Protein AF-A0A349DYR6-F1 (afdb_monomer)

Nearest PDB structures (foldseek):
  5yp4-assembly1_B  TM=4.468E-01  e=3.529E+00  Pseudoxanthomonas mexicana
  5yp1-assembly2_D  TM=4.364E-01  e=4.272E+00  Pseudoxanthomonas mexicana
  5yp4-assembly2_C  TM=4.435E-01  e=6.259E+00  Pseudoxanthomonas mexicana
  6h16-assembly1_A  TM=3.294E-01  e=2.916E+00  Homo sapiens
  7e5t-assembly5_E  TM=3.477E-01  e=5.511E+00  Fusarium sp. FN080326

Solvent-accessible surface area (backbone atoms only — not comparable to full-atom values): 7305 Å² total; per-residue (Å²): 99,60,67,49,53,54,40,46,40,49,49,71,71,52,51,90,84,41,92,57,38,67,62,46,47,52,55,36,49,55,43,48,51,57,45,42,76,72,41,32,73,64,46,45,58,52,46,47,59,47,25,68,73,49,18,66,88,37,84,84,69,63,70,73,61,23,44,46,65,51,71,36,80,76,47,68,48,96,88,69,50,63,26,49,42,71,68,52,58,84,39,36,37,78,36,52,20,84,90,56,46,54,25,18,40,29,49,36,63,26,78,38,29,35,34,41,19,28,75,82,56,81,46,74,45,78,79,42,73,63,131

Structure (mmCIF, N/CA/C/O backbone):
data_AF-A0A349DYR6-F1
#
_entry.id   AF-A0A349DYR6-F1
#
loop_
_atom_site.group_PDB
_atom_site.id
_atom_site.type_symbol
_atom_site.label_atom_id
_atom_site.label_alt_id
_atom_site.label_comp_id
_atom_site.label_asym_id
_atom_site.label_entity_id
_atom_site.label_seq_id
_atom_site.pdbx_PDB_ins_code
_atom_site.Cartn_x
_atom_site.Cartn_y
_atom_site.Cartn_z
_atom_site.occupancy
_atom_site.B_iso_or_equiv
_atom_site.auth_seq_id
_atom_site.auth_comp_id
_atom_site.auth_asym_id
_atom_site.auth_atom_id
_atom_site.pdbx_PDB_model_num
ATOM 1 N N . MET A 1 1 ? -10.280 -3.370 -1.324 1.00 89.38 1 MET A N 1
ATOM 2 C CA . MET A 1 1 ? -9.054 -2.561 -1.161 1.00 89.38 1 MET A CA 1
ATOM 3 C C . MET A 1 1 ? -9.333 -1.152 -0.630 1.00 89.38 1 MET A C 1
ATOM 5 O O . MET A 1 1 ? -8.679 -0.794 0.333 1.00 89.38 1 MET A O 1
ATOM 9 N N . ILE A 1 2 ? -10.290 -0.365 -1.160 1.00 95.38 2 ILE A N 1
ATOM 10 C CA . ILE A 1 2 ? -10.627 0.959 -0.570 1.00 95.38 2 ILE A CA 1
ATOM 11 C C . ILE A 1 2 ? -10.985 0.842 0.922 1.00 95.38 2 ILE A C 1
ATOM 13 O O . ILE A 1 2 ? -10.348 1.486 1.743 1.00 95.38 2 ILE A O 1
ATOM 17 N N . THR A 1 3 ? -11.920 -0.042 1.284 1.00 96.31 3 THR A N 1
ATOM 18 C CA . THR A 1 3 ? -12.301 -0.281 2.691 1.00 96.31 3 THR A CA 1
ATOM 19 C C . THR A 1 3 ? -11.104 -0.652 3.568 1.00 96.31 3 THR A C 1
ATOM 21 O O . THR A 1 3 ? -10.949 -0.099 4.649 1.00 96.31 3 THR A O 1
ATOM 24 N N . LEU A 1 4 ? -10.215 -1.517 3.065 1.00 96.94 4 LEU A N 1
ATOM 25 C CA . LEU A 1 4 ? -8.986 -1.919 3.752 1.00 96.94 4 LEU A CA 1
ATOM 26 C C . LEU A 1 4 ? -8.083 -0.712 4.059 1.00 96.94 4 LEU A C 1
ATOM 28 O O . LEU A 1 4 ? -7.680 -0.522 5.202 1.00 96.94 4 LEU A O 1
ATOM 32 N N . VAL A 1 5 ? -7.809 0.154 3.075 1.00 96.62 5 VAL A N 1
ATOM 33 C CA . VAL A 1 5 ? -6.968 1.336 3.339 1.00 96.62 5 VAL A CA 1
ATOM 34 C C . VAL A 1 5 ? -7.654 2.353 4.249 1.00 96.62 5 VAL A C 1
ATOM 36 O O . VAL A 1 5 ? -6.981 3.045 5.008 1.00 96.62 5 VAL A O 1
ATOM 39 N N . GLU A 1 6 ? -8.983 2.468 4.191 1.00 96.88 6 GLU A N 1
ATOM 40 C CA . GLU A 1 6 ? -9.728 3.374 5.064 1.00 96.88 6 GLU A CA 1
ATOM 41 C C . GLU A 1 6 ? -9.687 2.897 6.514 1.00 96.88 6 GLU A C 1
ATOM 43 O O . GLU A 1 6 ? -9.456 3.725 7.397 1.00 96.88 6 GLU A O 1
ATOM 48 N N . LYS A 1 7 ? -9.798 1.581 6.736 1.00 97.56 7 LYS A N 1
ATOM 49 C CA . LYS A 1 7 ? -9.636 0.950 8.048 1.00 97.56 7 LYS A CA 1
ATOM 50 C C . LYS A 1 7 ? -8.207 1.094 8.579 1.00 97.56 7 LYS A C 1
ATOM 52 O O . LYS A 1 7 ? -8.020 1.532 9.709 1.00 97.56 7 LYS A O 1
ATOM 57 N N . LYS A 1 8 ? -7.187 0.878 7.740 1.00 97.19 8 LYS A N 1
ATOM 58 C CA . LYS A 1 8 ? -5.777 1.105 8.112 1.00 97.19 8 LYS A CA 1
ATOM 59 C C . LYS A 1 8 ? -5.518 2.552 8.546 1.00 97.19 8 LYS A C 1
ATOM 61 O O . LYS A 1 8 ? -4.866 2.808 9.556 1.00 97.19 8 LYS A O 1
ATOM 66 N N . MET A 1 9 ? -6.074 3.519 7.811 1.00 96.44 9 MET A N 1
ATOM 67 C CA . MET A 1 9 ? -5.989 4.935 8.183 1.00 96.44 9 MET A CA 1
ATOM 68 C C . MET A 1 9 ? -6.796 5.274 9.442 1.00 96.44 9 MET A C 1
ATOM 70 O O . MET A 1 9 ? -6.461 6.244 10.119 1.00 96.44 9 MET A O 1
ATOM 74 N N . GLU A 1 10 ? -7.887 4.560 9.719 1.00 97.00 10 GLU A N 1
ATOM 75 C CA . GLU A 1 10 ? -8.660 4.690 10.956 1.00 97.00 10 GLU A CA 1
ATOM 76 C C . GLU A 1 10 ? -7.844 4.245 12.161 1.00 97.00 10 GLU A C 1
ATOM 78 O O . GLU A 1 10 ? -7.627 5.070 13.048 1.00 97.00 10 GLU A O 1
ATOM 83 N N . LEU A 1 11 ? -7.291 3.029 12.126 1.00 96.56 11 LEU A N 1
ATOM 84 C CA . LEU A 1 11 ? -6.415 2.516 13.179 1.00 96.56 11 LEU A CA 1
ATOM 85 C C . LEU A 1 11 ? -5.243 3.470 13.447 1.00 96.56 11 LEU A C 1
ATOM 87 O O . LEU A 1 11 ? -4.970 3.826 14.589 1.00 96.56 11 LEU A O 1
ATOM 91 N N . GLY A 1 12 ? -4.606 3.985 12.388 1.00 94.69 12 GLY A N 1
ATOM 92 C CA . GLY A 1 12 ? -3.485 4.925 12.498 1.00 94.69 12 GLY A CA 1
ATOM 93 C C . GLY A 1 12 ? -3.818 6.294 13.115 1.00 94.69 12 GLY A C 1
ATOM 94 O O . GLY A 1 12 ? -2.901 7.077 13.374 1.00 94.69 12 GLY A O 1
ATOM 95 N N . ARG A 1 13 ? -5.102 6.621 13.333 1.00 95.31 13 ARG A N 1
ATOM 96 C CA . ARG A 1 13 ? -5.541 7.827 14.063 1.00 95.31 13 ARG A CA 1
ATOM 97 C C . ARG A 1 13 ? -5.820 7.564 15.541 1.00 95.31 13 ARG A C 1
ATOM 99 O O . ARG A 1 13 ? -5.914 8.531 16.297 1.00 95.31 13 ARG A O 1
ATOM 106 N N . LEU A 1 14 ? -5.970 6.306 15.939 1.00 96.12 14 LEU A N 1
ATOM 107 C CA . LEU A 1 14 ? -6.253 5.922 17.314 1.00 96.12 14 LEU A CA 1
ATOM 108 C C . LEU A 1 14 ? -4.953 5.819 18.114 1.00 96.12 14 LEU A C 1
ATOM 110 O O . LEU A 1 14 ? -3.898 5.438 17.607 1.00 96.12 14 LEU A O 1
ATOM 114 N N . SER A 1 15 ? -5.025 6.165 19.396 1.00 95.69 15 SER A N 1
ATOM 115 C CA . SER A 1 15 ? -3.986 5.781 20.352 1.00 95.69 15 SER A CA 1
ATOM 116 C C . SER A 1 15 ? -4.226 4.352 20.824 1.00 95.69 15 SER A C 1
ATOM 118 O O . SER A 1 15 ? -5.380 3.965 20.960 1.00 95.69 15 SER A O 1
ATOM 120 N N . TYR A 1 16 ? -3.176 3.635 21.223 1.00 91.88 16 TYR A N 1
ATOM 121 C CA . TYR A 1 16 ? -3.296 2.305 21.842 1.00 91.88 16 TYR A CA 1
ATOM 122 C C . TYR A 1 16 ? -4.226 2.242 23.066 1.00 91.88 16 TYR A C 1
ATOM 124 O O . TYR A 1 16 ? -4.707 1.176 23.417 1.00 91.88 16 TYR A O 1
ATOM 132 N N . SER A 1 17 ? -4.460 3.361 23.758 1.00 95.38 17 SER A N 1
ATOM 133 C CA . SER A 1 17 ? -5.383 3.424 24.898 1.00 95.38 17 SER A CA 1
ATOM 134 C C . SER A 1 17 ? -6.828 3.750 24.510 1.00 95.38 17 SER A C 1
ATOM 136 O O . SER A 1 17 ? -7.654 3.951 25.399 1.00 95.38 17 SER A O 1
ATOM 138 N N . ASP A 1 18 ? -7.121 3.924 23.219 1.00 97.25 18 ASP A N 1
ATOM 139 C CA . ASP A 1 18 ? -8.483 4.171 22.756 1.00 97.25 18 ASP A CA 1
ATOM 140 C C . ASP A 1 18 ? -9.323 2.906 22.956 1.00 97.25 18 ASP A C 1
ATOM 142 O O . ASP A 1 18 ? -8.870 1.803 22.665 1.00 97.25 18 ASP A O 1
ATOM 146 N N . ALA A 1 19 ? -10.551 3.059 23.451 1.00 96.56 19 ALA A N 1
ATOM 147 C CA . ALA A 1 19 ? -11.420 1.925 23.754 1.00 96.56 19 ALA A CA 1
ATOM 148 C C . ALA A 1 19 ? -11.808 1.106 22.510 1.00 96.56 19 ALA A C 1
ATOM 150 O O . ALA A 1 19 ? -12.215 -0.041 22.656 1.00 96.56 19 ALA A O 1
ATOM 151 N N . SER A 1 20 ? -11.702 1.699 21.317 1.00 96.62 20 SER A N 1
ATOM 152 C CA . SER A 1 20 ? -11.995 1.052 20.035 1.00 96.62 20 SER A CA 1
ATOM 153 C C . SER A 1 20 ? -10.763 0.473 19.329 1.00 96.62 20 SER A C 1
ATOM 155 O O . SER A 1 20 ? -10.919 -0.125 18.270 1.00 96.62 20 SER A O 1
ATOM 157 N N . TYR A 1 21 ? -9.550 0.639 19.882 1.00 97.19 21 TYR A N 1
ATOM 158 C CA . TYR A 1 21 ? -8.307 0.237 19.210 1.00 97.19 21 TYR A CA 1
ATOM 159 C C . TYR A 1 21 ? -8.311 -1.249 18.828 1.00 97.19 21 TYR A C 1
ATOM 161 O O . TYR A 1 21 ? -8.136 -1.567 17.655 1.00 97.19 21 TYR A O 1
ATOM 169 N N . ASP A 1 22 ? -8.589 -2.125 19.798 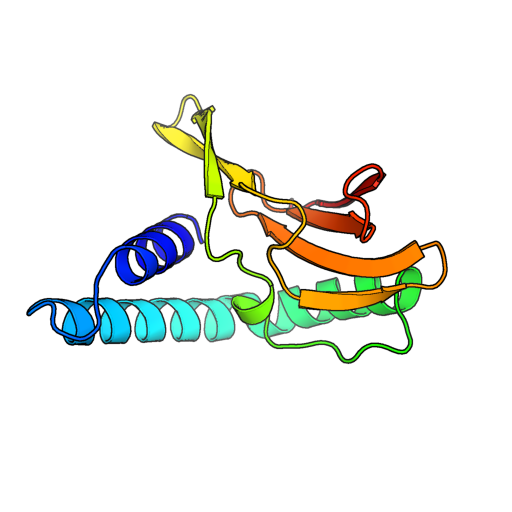1.00 97.44 22 ASP A N 1
ATOM 170 C CA . ASP A 1 22 ? -8.569 -3.580 19.607 1.00 97.44 22 ASP A CA 1
ATOM 171 C C . ASP A 1 22 ? -9.599 -4.036 18.555 1.00 97.44 22 ASP A C 1
ATOM 173 O O . ASP A 1 22 ? -9.291 -4.860 17.700 1.00 97.44 22 ASP A O 1
ATOM 177 N N . GLU A 1 23 ? -10.809 -3.460 18.567 1.00 98.06 23 GLU A N 1
ATOM 178 C CA . GLU A 1 23 ? -11.875 -3.781 17.600 1.00 98.06 23 GLU A CA 1
ATOM 179 C C . GLU A 1 23 ? -11.486 -3.364 16.174 1.00 98.06 23 GLU A C 1
ATOM 181 O O . GLU A 1 23 ? -11.673 -4.113 15.216 1.00 98.06 23 GLU A O 1
ATOM 186 N N . VAL A 1 24 ? -10.915 -2.166 16.026 1.00 98.12 24 VAL A N 1
ATOM 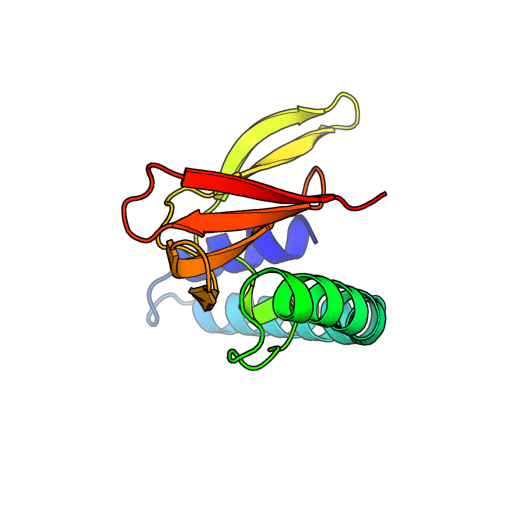187 C CA . VAL A 1 24 ? -10.482 -1.640 14.726 1.00 98.12 24 VAL A CA 1
ATOM 188 C C . VAL A 1 24 ? -9.264 -2.406 14.194 1.00 98.12 24 VAL A C 1
ATOM 190 O O . VAL A 1 24 ? -9.149 -2.579 12.979 1.00 98.12 24 VAL A O 1
ATOM 193 N N . GLU A 1 25 ? -8.364 -2.862 15.069 1.00 97.81 25 GLU A N 1
ATOM 194 C CA . GLU A 1 25 ? -7.215 -3.704 14.712 1.00 97.81 25 GLU A CA 1
ATOM 195 C C . GLU A 1 25 ? -7.658 -5.100 14.253 1.00 97.81 25 GLU A C 1
ATOM 197 O O . GLU A 1 25 ? -7.195 -5.572 13.216 1.00 97.81 25 GLU A O 1
ATOM 202 N N . GLU A 1 26 ? -8.596 -5.734 14.961 1.00 98.19 26 GLU A N 1
ATOM 203 C CA . GLU A 1 26 ? -9.160 -7.031 14.568 1.00 98.19 26 GLU A CA 1
ATOM 204 C C . GLU A 1 26 ? -9.862 -6.946 13.203 1.00 98.19 26 GLU A C 1
ATOM 206 O O . GLU A 1 26 ? -9.568 -7.735 12.304 1.00 98.19 26 GLU A O 1
ATOM 211 N N . GLU A 1 27 ? -10.703 -5.925 12.987 1.00 98.25 27 GLU A N 1
ATOM 212 C CA . GLU A 1 27 ? -11.358 -5.707 11.690 1.00 98.25 27 GLU A CA 1
ATOM 213 C C . GLU A 1 27 ? -10.337 -5.437 10.570 1.00 98.25 27 GLU A C 1
ATOM 215 O O . GLU A 1 27 ? -10.535 -5.846 9.422 1.00 98.25 27 GLU A O 1
ATOM 220 N N . LEU A 1 28 ? -9.232 -4.746 10.878 1.00 98.25 28 LEU A N 1
ATOM 221 C CA . LEU A 1 28 ? -8.155 -4.537 9.916 1.00 98.25 28 LEU A CA 1
ATOM 222 C C . LEU A 1 28 ? -7.502 -5.865 9.521 1.00 98.25 28 LEU A C 1
ATOM 224 O O . LEU A 1 28 ? -7.347 -6.105 8.324 1.00 98.25 28 LEU A O 1
ATOM 228 N N . HIS A 1 29 ? -7.158 -6.716 10.488 1.00 98.06 29 HIS A N 1
ATOM 229 C CA . HIS A 1 29 ? -6.559 -8.023 10.217 1.00 98.06 29 HIS A CA 1
ATOM 230 C C . HIS A 1 29 ? -7.489 -8.914 9.385 1.00 98.06 29 HIS A C 1
ATOM 232 O O . HIS A 1 29 ? -7.048 -9.469 8.381 1.00 98.06 29 HIS A O 1
ATOM 238 N N . ASP A 1 30 ? -8.789 -8.952 9.692 1.00 98.50 30 ASP A N 1
ATOM 239 C CA . ASP A 1 30 ? -9.777 -9.688 8.890 1.00 98.50 30 ASP A CA 1
ATOM 240 C C . ASP A 1 30 ? -9.816 -9.204 7.427 1.00 98.50 30 ASP A C 1
ATOM 242 O O . ASP A 1 30 ? -9.911 -9.993 6.479 1.00 98.50 30 ASP A O 1
ATOM 246 N N . LEU A 1 31 ? -9.739 -7.884 7.213 1.00 98.50 31 LEU A N 1
ATOM 247 C CA . LEU A 1 31 ? -9.700 -7.293 5.874 1.00 98.50 31 LEU A CA 1
ATOM 248 C C . LEU A 1 31 ? -8.377 -7.570 5.147 1.00 98.50 31 LEU A C 1
ATOM 250 O O . LEU A 1 31 ? -8.383 -7.700 3.918 1.00 98.50 31 LEU A O 1
ATOM 254 N N . GLU A 1 32 ? -7.259 -7.612 5.872 1.00 98.44 32 GLU A N 1
ATOM 255 C CA . GLU A 1 32 ? -5.935 -7.946 5.344 1.00 98.44 32 GLU A CA 1
ATOM 256 C C . GLU A 1 32 ? -5.866 -9.414 4.919 1.00 98.44 32 GLU A C 1
ATOM 258 O O . GLU A 1 32 ? -5.503 -9.683 3.771 1.00 98.44 32 GLU A O 1
ATOM 263 N N . ASP A 1 33 ? -6.316 -10.336 5.767 1.00 98.38 33 ASP A N 1
ATOM 264 C CA . ASP A 1 33 ? -6.374 -11.769 5.472 1.00 98.38 33 ASP A CA 1
ATOM 265 C C . ASP A 1 33 ? -7.276 -12.040 4.265 1.00 98.38 33 ASP A C 1
ATOM 267 O O . ASP A 1 33 ? -6.847 -12.645 3.282 1.00 98.38 33 ASP A O 1
ATOM 271 N N . ALA A 1 34 ? -8.489 -11.475 4.242 1.00 98.44 34 ALA A N 1
ATOM 272 C CA . ALA A 1 34 ? -9.390 -11.611 3.097 1.00 98.44 34 ALA A CA 1
ATOM 273 C C . ALA A 1 34 ? -8.806 -11.020 1.797 1.00 98.44 34 ALA A C 1
ATOM 275 O O . ALA A 1 34 ? -9.128 -11.472 0.690 1.00 98.44 34 ALA A O 1
ATOM 276 N N . PHE A 1 35 ? -7.969 -9.982 1.897 1.00 98.12 35 PHE A N 1
ATOM 277 C CA . PHE A 1 35 ? -7.282 -9.399 0.748 1.00 98.12 35 PHE A CA 1
ATOM 278 C C . PHE A 1 35 ? -6.154 -10.301 0.242 1.00 98.12 35 PHE A C 1
ATOM 280 O O . PHE A 1 35 ? -6.067 -10.517 -0.971 1.00 98.12 35 PHE A O 1
ATOM 287 N N . VAL A 1 36 ? -5.332 -10.845 1.140 1.00 97.94 36 VAL A N 1
ATOM 288 C CA . VAL A 1 36 ? -4.249 -11.779 0.804 1.00 97.94 36 VAL A CA 1
ATOM 289 C C . VAL A 1 36 ? -4.814 -13.088 0.255 1.00 97.94 36 VAL A C 1
ATOM 291 O O . VAL A 1 36 ? -4.378 -13.529 -0.803 1.00 97.94 36 VAL A O 1
ATOM 294 N N . ASP A 1 37 ? -5.854 -13.654 0.858 1.00 98.31 37 ASP A N 1
ATOM 295 C CA . ASP A 1 37 ? -6.494 -14.879 0.365 1.00 98.31 37 ASP A CA 1
ATOM 296 C C . ASP A 1 37 ? -7.030 -14.718 -1.061 1.00 98.31 37 ASP A C 1
ATOM 298 O O . ASP A 1 37 ? -6.924 -15.613 -1.904 1.00 98.31 37 ASP A O 1
ATOM 302 N N . LYS A 1 38 ? -7.614 -13.553 -1.358 1.00 97.94 38 LYS A N 1
ATOM 303 C CA . LYS A 1 38 ? -8.256 -13.300 -2.650 1.00 97.94 38 LYS A CA 1
ATOM 304 C C . LYS A 1 38 ? -7.285 -12.856 -3.741 1.00 97.94 38 LYS A C 1
ATOM 306 O O . LYS A 1 38 ? -7.496 -13.187 -4.908 1.00 97.94 38 LYS A O 1
ATOM 311 N N . TYR A 1 39 ? -6.286 -12.048 -3.394 1.00 97.06 39 TYR A N 1
ATOM 312 C CA . TYR A 1 39 ? -5.426 -11.363 -4.363 1.00 97.06 39 TYR A CA 1
ATOM 313 C C . TYR A 1 39 ? -3.934 -11.639 -4.174 1.00 97.06 39 TYR A C 1
ATOM 315 O O . TYR A 1 39 ? -3.158 -11.247 -5.041 1.00 97.06 39 TYR A O 1
ATOM 323 N N . GLY A 1 40 ? -3.542 -12.321 -3.097 1.00 97.19 40 GLY A N 1
ATOM 324 C CA . GLY A 1 40 ? -2.160 -12.574 -2.689 1.00 97.19 40 GLY A CA 1
ATOM 325 C C . GLY A 1 40 ? -1.305 -13.117 -3.819 1.00 97.19 40 GLY A C 1
ATOM 326 O O . GLY A 1 40 ? -0.415 -12.415 -4.276 1.00 97.19 40 GLY A O 1
ATOM 327 N N . GLY A 1 41 ? -1.649 -14.292 -4.353 1.00 97.69 41 GLY A N 1
ATOM 328 C CA . GLY A 1 41 ? -0.858 -14.912 -5.424 1.00 97.69 41 GLY A CA 1
ATOM 329 C C . GLY A 1 41 ? -0.800 -14.093 -6.720 1.00 97.69 41 GLY A C 1
ATOM 330 O O . GLY A 1 41 ? 0.217 -14.091 -7.402 1.00 97.69 41 GLY A O 1
ATOM 331 N N . TYR A 1 42 ? -1.858 -13.347 -7.065 1.00 97.56 42 TYR A N 1
ATOM 332 C CA . TYR A 1 42 ? -1.811 -12.450 -8.228 1.00 97.56 42 TYR A CA 1
ATOM 333 C C . TYR A 1 42 ? -0.860 -11.274 -7.993 1.00 97.56 42 TYR A C 1
ATOM 335 O O . TYR A 1 42 ? -0.069 -10.930 -8.869 1.00 97.56 42 TYR A O 1
ATOM 343 N N . LEU A 1 43 ? -0.963 -10.638 -6.825 1.00 97.81 43 LEU A N 1
ATOM 344 C CA . LEU A 1 43 ? -0.142 -9.484 -6.484 1.00 97.81 43 LEU A CA 1
ATOM 345 C C . LEU A 1 43 ? 1.308 -9.874 -6.222 1.00 97.81 43 LEU A C 1
ATOM 347 O O . LEU A 1 43 ? 2.178 -9.087 -6.557 1.00 97.81 43 LEU A O 1
ATOM 351 N N . GLU A 1 44 ? 1.570 -11.070 -5.704 1.00 97.62 44 GLU A N 1
ATOM 352 C CA . GLU A 1 44 ? 2.913 -11.636 -5.583 1.00 97.62 44 GLU A CA 1
ATOM 353 C C . GLU A 1 44 ? 3.599 -11.670 -6.950 1.00 97.62 44 GLU A C 1
ATOM 355 O O . GLU A 1 44 ? 4.610 -11.002 -7.121 1.00 97.62 44 GLU A O 1
ATOM 360 N N . THR A 1 45 ? 2.978 -12.270 -7.974 1.00 98.06 45 THR A N 1
ATOM 361 C CA . THR A 1 45 ? 3.525 -12.256 -9.346 1.00 98.06 45 THR A CA 1
ATOM 362 C C . THR A 1 45 ? 3.705 -10.841 -9.909 1.00 98.06 45 THR A C 1
ATOM 364 O O . THR A 1 45 ? 4.634 -10.573 -10.672 1.00 98.06 45 THR A O 1
ATOM 367 N N . VAL A 1 46 ? 2.812 -9.907 -9.564 1.00 98.44 46 VAL A N 1
ATOM 368 C CA . VAL A 1 46 ? 2.962 -8.500 -9.965 1.00 98.44 46 VAL A CA 1
ATOM 369 C C . VAL A 1 46 ? 4.172 -7.860 -9.279 1.00 98.44 46 VAL A C 1
ATOM 371 O O . VAL A 1 46 ? 4.946 -7.178 -9.950 1.00 98.44 46 VAL A O 1
ATOM 374 N N . PHE A 1 47 ? 4.341 -8.060 -7.971 1.00 98.44 47 PHE A N 1
ATOM 375 C CA . PHE A 1 47 ? 5.457 -7.508 -7.211 1.00 98.44 47 PHE A CA 1
ATOM 376 C C . PHE A 1 47 ? 6.784 -8.156 -7.589 1.00 98.44 47 PHE A C 1
ATOM 378 O O . PHE A 1 47 ? 7.750 -7.419 -7.720 1.00 98.44 47 PHE A O 1
ATOM 385 N N . GLU A 1 48 ? 6.828 -9.460 -7.867 1.00 98.25 48 GLU A N 1
ATOM 386 C CA . GLU A 1 48 ? 7.995 -10.136 -8.451 1.00 98.25 48 GLU A CA 1
ATOM 387 C C . GLU A 1 48 ? 8.439 -9.428 -9.736 1.00 98.25 48 GLU A C 1
ATOM 389 O O . GLU A 1 48 ? 9.577 -8.985 -9.836 1.00 98.25 48 GLU A O 1
ATOM 394 N N . GLY A 1 49 ? 7.519 -9.192 -10.680 1.00 98.12 49 GLY A N 1
ATOM 395 C CA . GLY A 1 49 ? 7.853 -8.494 -11.926 1.00 98.12 49 GLY A CA 1
ATOM 396 C C . GLY A 1 49 ? 8.286 -7.033 -11.738 1.00 98.12 49 GLY A C 1
ATOM 397 O O . GLY A 1 49 ? 9.085 -6.519 -12.523 1.00 98.12 49 GLY A O 1
ATOM 398 N N . VAL A 1 50 ? 7.768 -6.345 -10.714 1.00 98.00 50 VAL A N 1
ATOM 399 C CA . VAL A 1 50 ? 8.227 -4.995 -10.346 1.00 98.00 50 VAL A CA 1
ATOM 400 C C . VAL A 1 50 ? 9.621 -5.051 -9.716 1.00 98.00 50 VAL A C 1
ATOM 402 O O . VAL A 1 50 ? 10.474 -4.247 -10.089 1.00 98.00 50 VAL A O 1
ATOM 405 N N . HIS A 1 51 ? 9.863 -5.994 -8.804 1.00 98.19 51 HIS A N 1
ATOM 406 C CA . HIS A 1 51 ? 11.139 -6.171 -8.117 1.00 98.19 51 HIS A CA 1
ATOM 407 C C . HIS A 1 51 ? 12.244 -6.564 -9.096 1.00 98.19 51 HIS A C 1
ATOM 409 O O . HIS A 1 51 ? 13.239 -5.851 -9.171 1.00 98.19 51 HIS A O 1
ATOM 415 N N . ASP A 1 52 ? 12.027 -7.577 -9.937 1.00 97.50 52 ASP A N 1
ATOM 416 C CA . ASP A 1 52 ? 12.975 -8.020 -10.969 1.00 97.50 52 ASP A CA 1
ATOM 417 C C . ASP A 1 52 ? 13.470 -6.873 -11.861 1.00 97.50 52 ASP A C 1
ATOM 419 O O . ASP A 1 52 ? 14.598 -6.889 -12.352 1.00 97.50 52 ASP A O 1
ATOM 423 N N . LYS A 1 53 ? 12.607 -5.881 -12.107 1.00 97.00 53 LYS A N 1
ATOM 424 C CA . LYS A 1 53 ? 12.908 -4.748 -12.982 1.00 97.00 53 LYS A CA 1
ATOM 425 C C . LYS A 1 53 ? 13.563 -3.570 -12.259 1.00 97.00 53 LYS A C 1
ATOM 427 O O . LYS A 1 53 ? 14.353 -2.871 -12.885 1.00 97.00 53 LYS A O 1
ATOM 432 N N . HIS A 1 54 ? 13.167 -3.283 -11.020 1.00 96.00 54 HIS A N 1
ATOM 433 C CA . HIS A 1 54 ? 13.488 -2.010 -10.361 1.00 96.00 54 HIS A CA 1
ATOM 434 C C . HIS A 1 54 ? 14.331 -2.147 -9.088 1.00 96.00 54 HIS A C 1
ATOM 436 O O . HIS A 1 54 ? 14.946 -1.159 -8.676 1.00 96.00 54 HIS A O 1
ATOM 442 N N . CYS A 1 55 ? 14.316 -3.317 -8.447 1.00 96.25 55 CYS A N 1
ATOM 443 C CA . CYS A 1 55 ? 14.984 -3.603 -7.177 1.00 96.25 55 CYS A CA 1
ATOM 444 C C . CYS A 1 55 ? 15.175 -5.126 -6.968 1.00 96.25 55 CYS A C 1
ATOM 446 O O . CYS A 1 55 ? 14.602 -5.688 -6.027 1.00 96.25 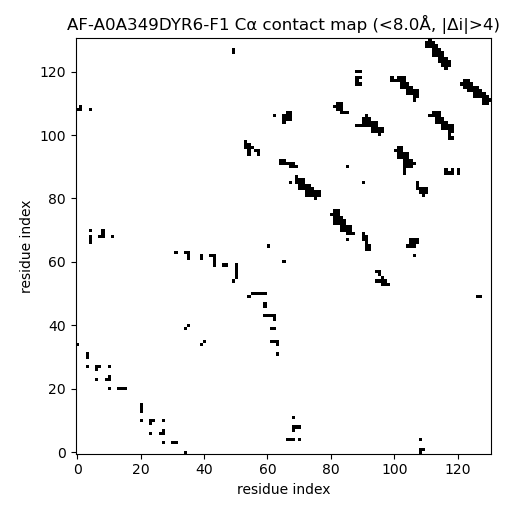55 CYS A O 1
ATOM 448 N N . PRO A 1 56 ? 15.937 -5.815 -7.842 1.00 96.19 56 PRO A N 1
ATOM 449 C CA . PRO A 1 56 ? 16.023 -7.281 -7.866 1.00 96.19 56 PRO A CA 1
ATOM 450 C C . PRO A 1 56 ? 16.682 -7.884 -6.617 1.00 96.19 56 PRO A C 1
ATOM 452 O O . PRO A 1 56 ? 16.448 -9.047 -6.299 1.00 96.19 56 PRO A O 1
ATOM 455 N N . ASP A 1 57 ? 17.475 -7.095 -5.890 1.00 94.50 57 ASP A N 1
ATOM 456 C CA . ASP A 1 57 ? 18.132 -7.518 -4.649 1.00 94.50 57 ASP A CA 1
ATOM 457 C C . ASP A 1 57 ? 17.220 -7.399 -3.408 1.00 94.50 57 ASP A C 1
ATOM 459 O O . ASP A 1 57 ? 17.602 -7.813 -2.313 1.00 94.50 57 ASP A O 1
ATOM 463 N N . SER A 1 58 ? 16.017 -6.823 -3.550 1.00 96.69 58 SER A N 1
ATOM 464 C CA . SER A 1 58 ? 15.056 -6.659 -2.451 1.00 96.69 58 SER A CA 1
ATOM 465 C C . SER A 1 58 ? 14.023 -7.784 -2.422 1.00 96.69 58 SER A C 1
ATOM 467 O O . SER A 1 58 ? 13.373 -8.058 -3.430 1.00 96.69 58 SER A O 1
ATOM 469 N N . ASP A 1 59 ? 13.790 -8.363 -1.243 1.00 97.12 59 ASP A N 1
ATOM 470 C CA . ASP A 1 59 ? 12.772 -9.400 -1.047 1.00 97.12 59 ASP A CA 1
ATOM 471 C C . ASP A 1 59 ? 11.355 -8.886 -1.357 1.00 97.12 59 ASP A C 1
ATOM 473 O O . ASP A 1 59 ? 10.965 -7.783 -0.957 1.00 97.12 59 ASP A O 1
ATOM 477 N N . VAL A 1 60 ? 10.555 -9.720 -2.027 1.00 98.06 60 VAL A N 1
ATOM 478 C CA . VAL A 1 60 ? 9.119 -9.480 -2.218 1.00 98.06 60 VAL A CA 1
ATOM 479 C C . VAL A 1 60 ? 8.381 -9.806 -0.918 1.00 98.06 60 VAL A C 1
ATOM 481 O O . VAL A 1 60 ? 8.524 -10.895 -0.362 1.00 98.06 60 VAL A O 1
ATOM 484 N N . LEU A 1 61 ? 7.584 -8.858 -0.420 1.00 98.12 61 LEU A N 1
ATOM 485 C CA . LEU A 1 61 ? 6.793 -9.016 0.805 1.00 98.12 61 LEU A CA 1
ATOM 486 C C . LEU A 1 61 ? 5.323 -9.336 0.500 1.00 98.12 61 LEU A C 1
ATOM 488 O O . LEU A 1 61 ? 4.871 -9.305 -0.644 1.00 98.12 61 LEU A O 1
ATOM 492 N N . LEU A 1 62 ? 4.537 -9.582 1.552 1.00 97.25 62 LEU A N 1
ATOM 493 C CA . LEU A 1 62 ? 3.086 -9.695 1.415 1.00 97.25 62 LEU A CA 1
ATOM 494 C C . LEU A 1 62 ? 2.484 -8.396 0.847 1.00 97.25 62 LEU A C 1
ATOM 496 O O . LEU A 1 62 ? 2.893 -7.304 1.253 1.00 97.25 62 LEU A O 1
ATOM 500 N N . PRO A 1 63 ? 1.451 -8.472 -0.014 1.00 96.81 63 PRO A N 1
ATOM 501 C CA . PRO A 1 63 ? 0.861 -7.287 -0.640 1.00 96.81 63 PRO A CA 1
ATOM 502 C C . PRO A 1 63 ? 0.375 -6.204 0.336 1.00 96.81 63 PRO A C 1
ATOM 504 O O . PRO A 1 63 ? 0.401 -5.018 0.005 1.00 96.81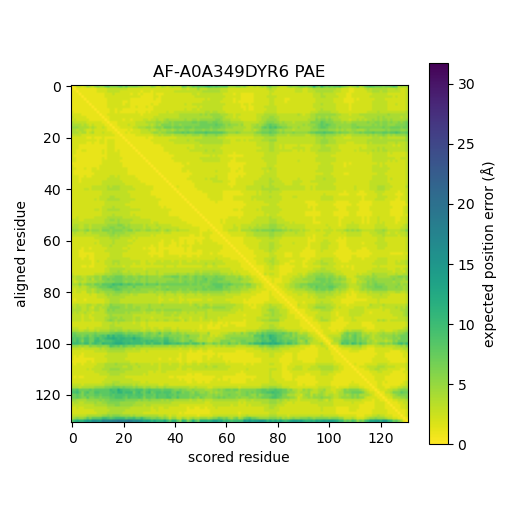 63 PRO A O 1
ATOM 507 N N . TH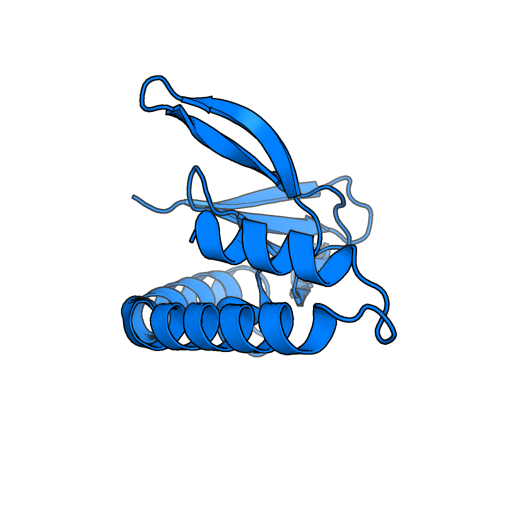R A 1 64 ? -0.049 -6.585 1.544 1.00 97.62 64 THR A N 1
ATOM 508 C CA . THR A 1 64 ? -0.494 -5.657 2.599 1.00 97.62 64 THR A CA 1
ATOM 509 C C . THR A 1 64 ? 0.643 -4.791 3.149 1.00 97.62 64 THR A C 1
ATOM 511 O O . THR A 1 64 ? 0.401 -3.645 3.540 1.00 97.62 64 THR A O 1
ATOM 514 N N . ALA A 1 65 ? 1.895 -5.264 3.086 1.00 97.94 65 ALA A N 1
ATOM 515 C CA . ALA A 1 65 ? 3.077 -4.503 3.495 1.00 97.94 65 ALA A CA 1
ATOM 516 C C . ALA A 1 65 ? 3.297 -3.252 2.627 1.00 97.94 65 ALA A C 1
ATOM 518 O O . ALA A 1 65 ? 3.779 -2.230 3.113 1.00 97.94 65 ALA A O 1
ATOM 519 N N . TYR A 1 66 ? 2.885 -3.300 1.356 1.00 97.94 66 TYR A N 1
ATOM 520 C CA . TYR A 1 66 ? 3.002 -2.183 0.417 1.00 97.94 66 TYR A CA 1
ATOM 521 C C . TYR A 1 66 ? 1.884 -1.141 0.570 1.00 97.94 66 TYR A C 1
ATOM 523 O O . TYR A 1 66 ? 1.918 -0.111 -0.105 1.00 97.94 66 TYR A O 1
ATOM 531 N N . LEU A 1 67 ? 0.892 -1.357 1.442 1.00 97.50 67 LEU A N 1
ATOM 532 C CA . 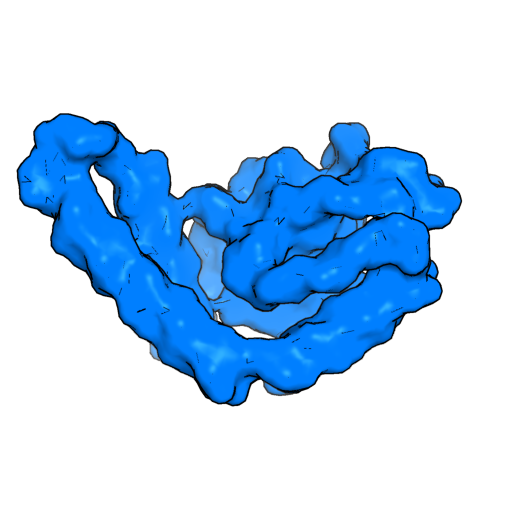LEU A 1 67 ? -0.131 -0.350 1.732 1.00 97.50 67 LEU A CA 1
ATOM 533 C C . LEU A 1 67 ? 0.446 0.763 2.616 1.00 97.50 67 LEU A C 1
ATOM 535 O O . LEU A 1 67 ? 0.991 0.493 3.688 1.00 97.50 67 LEU A O 1
ATOM 539 N N . ALA A 1 68 ? 0.257 2.020 2.219 1.00 97.00 68 ALA A N 1
ATOM 540 C CA . ALA A 1 68 ? 0.633 3.176 3.026 1.00 97.00 68 ALA A CA 1
ATOM 541 C C . ALA A 1 68 ? -0.182 3.253 4.324 1.00 97.00 68 ALA A C 1
ATOM 543 O O . ALA A 1 68 ? -1.327 2.803 4.398 1.00 97.00 68 ALA A O 1
ATOM 544 N N . ASN A 1 69 ? 0.383 3.906 5.336 1.00 94.44 69 ASN A N 1
ATOM 545 C CA . ASN A 1 69 ? -0.344 4.253 6.555 1.00 94.44 69 ASN A CA 1
ATOM 546 C C . ASN A 1 69 ? -1.227 5.490 6.349 1.00 94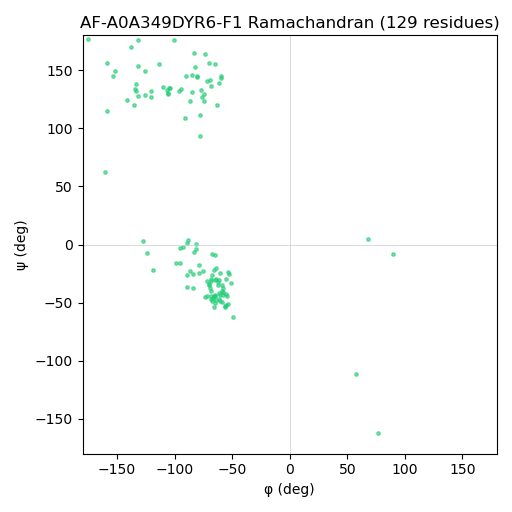.44 69 ASN A C 1
ATOM 548 O O . ASN A 1 69 ? -2.211 5.684 7.062 1.00 94.44 69 ASN A O 1
ATOM 552 N N . LYS A 1 70 ? -0.872 6.348 5.382 1.00 95.69 70 LYS A N 1
ATOM 553 C CA . LYS A 1 70 ? -1.573 7.605 5.099 1.00 95.69 70 LYS A CA 1
ATOM 554 C C . LYS A 1 70 ? -1.791 7.808 3.605 1.00 95.69 70 LYS A C 1
ATOM 556 O O . LYS A 1 70 ? -0.843 7.972 2.835 1.00 95.69 70 LYS A O 1
ATOM 561 N N . TYR A 1 71 ? -3.061 7.909 3.228 1.00 97.25 71 TYR A N 1
ATOM 562 C CA . TYR A 1 71 ? -3.487 8.302 1.890 1.00 97.25 71 TYR A CA 1
ATOM 563 C C . TYR A 1 71 ? -4.209 9.652 1.907 1.00 97.25 71 TYR A C 1
ATOM 565 O O . TYR A 1 71 ? -4.803 10.063 2.905 1.00 97.25 71 TYR A O 1
ATOM 573 N N . LEU A 1 72 ? -4.187 10.328 0.763 1.00 96.38 72 LEU A N 1
ATOM 574 C CA . LEU A 1 72 ? -4.958 11.526 0.461 1.00 96.38 72 LEU A CA 1
ATOM 575 C C . LEU A 1 72 ? -6.119 11.153 -0.453 1.00 96.38 72 LEU A C 1
ATOM 577 O O . LEU A 1 72 ? -5.918 10.463 -1.450 1.00 96.38 72 LEU A O 1
ATOM 581 N N . LYS A 1 73 ? -7.316 11.659 -0.150 1.00 96.38 73 LYS A N 1
ATOM 582 C CA . LYS A 1 73 ? -8.446 11.624 -1.086 1.00 96.38 73 LYS A CA 1
ATOM 583 C C . LYS A 1 73 ? -8.234 12.727 -2.120 1.00 96.38 73 LYS A C 1
ATOM 585 O O . LYS A 1 73 ? -8.277 13.904 -1.769 1.00 96.38 73 LYS A O 1
ATOM 590 N N . THR A 1 74 ? -7.969 12.357 -3.368 1.00 96.44 74 THR A N 1
ATOM 591 C CA . THR A 1 74 ? -7.625 13.305 -4.446 1.00 96.44 74 THR A CA 1
ATOM 592 C C . THR A 1 74 ? -8.803 13.648 -5.348 1.00 96.44 74 THR A C 1
ATOM 594 O O . THR A 1 74 ? -8.767 14.651 -6.058 1.00 96.44 74 THR A O 1
ATOM 597 N N . GLY A 1 75 ? -9.868 12.855 -5.292 1.00 95.25 75 GLY A N 1
ATOM 598 C CA . GLY A 1 75 ? -11.060 13.044 -6.102 1.00 95.25 75 GLY A CA 1
ATOM 599 C C . GLY A 1 75 ? -12.147 12.045 -5.740 1.00 95.25 75 GLY A C 1
ATOM 600 O O . GLY A 1 75 ? -11.960 11.170 -4.892 1.00 95.25 75 GLY A O 1
ATOM 601 N N . GLN A 1 76 ? -13.296 12.183 -6.392 1.00 95.94 76 GLN A N 1
ATOM 602 C CA . GLN A 1 76 ? -14.391 11.228 -6.303 1.00 95.94 76 GLN A CA 1
ATOM 603 C C . GLN A 1 76 ? -14.876 10.904 -7.715 1.00 95.94 76 GLN A C 1
ATOM 605 O O . GLN A 1 76 ? -15.170 11.802 -8.509 1.00 95.94 76 GLN A O 1
ATOM 610 N N . LYS A 1 77 ? -14.955 9.612 -8.028 1.00 93.19 77 LYS A N 1
ATOM 611 C CA . LYS A 1 77 ? -15.476 9.114 -9.299 1.00 93.19 77 LYS A CA 1
ATOM 612 C C . LYS A 1 77 ? -16.996 9.251 -9.341 1.00 93.19 77 LYS A C 1
ATOM 614 O O . LYS A 1 77 ? -17.672 9.399 -8.325 1.00 93.19 77 LYS A O 1
ATOM 619 N N . LYS A 1 78 ? -17.558 9.148 -10.548 1.00 93.50 78 LYS A N 1
ATOM 620 C CA . LYS A 1 78 ? -19.013 9.235 -10.781 1.00 93.50 78 LYS A CA 1
ATOM 621 C C . LYS A 1 78 ? -19.818 8.149 -10.059 1.00 93.50 78 LYS A C 1
ATOM 623 O O . LYS A 1 78 ? -20.999 8.354 -9.811 1.00 93.50 78 LYS A O 1
ATOM 628 N N . ASP A 1 79 ? -19.194 7.015 -9.751 1.00 92.44 79 ASP A N 1
ATOM 629 C CA . ASP A 1 79 ? -19.798 5.908 -9.001 1.00 92.44 79 ASP A CA 1
ATOM 630 C C . ASP A 1 79 ? -19.778 6.120 -7.474 1.00 92.44 79 ASP A C 1
ATOM 632 O O . ASP A 1 79 ? -20.259 5.271 -6.730 1.00 92.44 79 ASP A O 1
ATOM 636 N N . GLY A 1 80 ? -19.237 7.249 -7.004 1.00 93.06 80 GLY A N 1
ATOM 637 C CA . GLY A 1 80 ? -19.127 7.596 -5.590 1.00 93.06 80 GLY A CA 1
ATOM 638 C C . GLY A 1 80 ? -17.840 7.115 -4.916 1.00 93.06 80 GLY A C 1
ATOM 639 O O . GLY A 1 80 ? -17.573 7.539 -3.790 1.00 93.06 80 GLY A O 1
ATOM 640 N N . SER A 1 81 ? -17.013 6.297 -5.576 1.00 92.81 81 SER A N 1
ATOM 641 C CA . SER A 1 81 ? -15.734 5.845 -5.018 1.00 92.81 81 SER A CA 1
ATOM 642 C C . SER A 1 81 ? -14.700 6.976 -4.981 1.00 92.81 81 SER A C 1
ATOM 644 O O . SER A 1 81 ? -14.608 7.790 -5.903 1.00 92.81 81 SER A O 1
ATOM 646 N N . PHE A 1 82 ? -13.906 7.043 -3.910 1.00 95.94 82 PHE A N 1
ATOM 647 C CA . PHE A 1 82 ? -12.819 8.018 -3.793 1.00 95.94 82 PHE A CA 1
ATOM 648 C C . PHE A 1 82 ? -11.576 7.560 -4.549 1.00 95.94 82 PHE A C 1
ATOM 650 O O . PHE A 1 82 ? -11.247 6.373 -4.571 1.00 95.94 82 PHE A O 1
ATOM 657 N N . GLU A 1 83 ? -10.875 8.519 -5.138 1.00 96.69 83 GLU A N 1
ATOM 658 C CA . GLU A 1 83 ? -9.531 8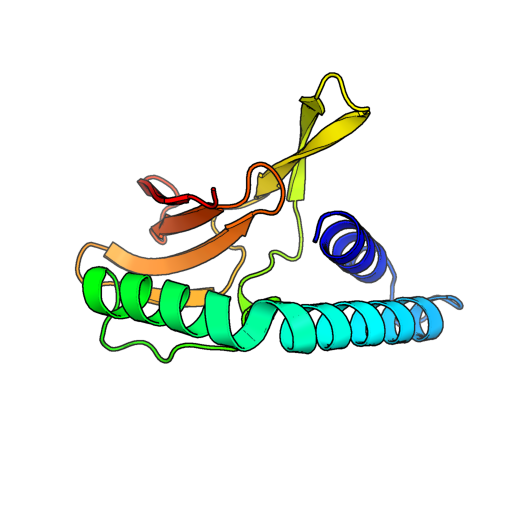.339 -5.673 1.00 96.69 83 GLU A CA 1
ATOM 659 C C . GLU A 1 83 ? -8.503 8.662 -4.597 1.00 96.69 83 GLU A C 1
ATOM 661 O O . GLU A 1 83 ? -8.720 9.547 -3.762 1.00 96.69 83 GLU A O 1
ATOM 666 N N . TYR A 1 84 ? -7.394 7.927 -4.620 1.00 97.25 84 TYR A N 1
ATOM 667 C CA . TYR A 1 84 ? -6.356 8.025 -3.609 1.00 97.25 84 TYR A CA 1
ATOM 668 C C . TYR A 1 84 ? -4.982 8.288 -4.220 1.00 97.25 84 TYR A C 1
ATOM 670 O O . TYR A 1 84 ? -4.637 7.832 -5.319 1.00 97.25 84 TYR A O 1
ATOM 678 N N . ASP A 1 85 ? -4.176 8.989 -3.436 1.00 96.94 85 ASP A N 1
ATOM 679 C CA . ASP A 1 85 ? -2.731 9.091 -3.595 1.00 96.94 85 ASP A CA 1
ATOM 680 C C . ASP A 1 85 ? -2.057 8.998 -2.222 1.00 96.94 85 ASP A C 1
ATOM 682 O O . ASP A 1 85 ? -2.736 9.011 -1.194 1.00 96.94 85 ASP A O 1
ATOM 686 N N . VAL A 1 86 ? -0.738 8.871 -2.178 1.00 94.38 86 VAL A N 1
ATOM 687 C CA . VAL A 1 86 ? 0.001 8.785 -0.910 1.00 94.38 86 VAL A CA 1
ATOM 688 C C . VAL A 1 86 ? 0.219 10.170 -0.308 1.00 94.38 86 VAL A C 1
ATOM 690 O O . VAL A 1 86 ? 0.429 11.149 -1.022 1.00 94.38 86 VAL A O 1
ATOM 693 N N . ALA A 1 87 ? 0.186 10.266 1.021 1.00 92.88 87 ALA A N 1
ATOM 694 C CA . ALA A 1 87 ? 0.408 11.540 1.707 1.00 92.88 87 ALA A CA 1
ATOM 695 C C . ALA A 1 87 ? 1.884 11.972 1.738 1.00 92.88 87 ALA A C 1
ATOM 697 O O . ALA A 1 87 ? 2.176 13.154 1.913 1.00 92.88 87 ALA A O 1
ATOM 698 N N . SER A 1 88 ? 2.811 11.024 1.596 1.00 94.19 88 SER A N 1
ATOM 699 C CA . SER A 1 88 ? 4.254 11.255 1.638 1.00 94.19 88 SER A CA 1
ATOM 700 C C . SER A 1 88 ? 4.984 10.209 0.798 1.00 94.19 88 SER A C 1
ATOM 702 O O . SER A 1 88 ? 4.564 9.056 0.740 1.00 94.19 88 SER A O 1
ATOM 704 N N . TYR A 1 89 ? 6.122 10.592 0.214 1.00 93.25 89 TYR A N 1
ATOM 705 C CA . TYR A 1 89 ? 7.045 9.672 -0.464 1.00 93.25 89 TYR A CA 1
ATOM 706 C C . TYR A 1 89 ? 7.740 8.700 0.508 1.00 93.25 89 TYR A C 1
ATOM 708 O O . TYR A 1 89 ? 8.440 7.793 0.076 1.00 93.25 89 TYR A O 1
ATOM 716 N N . GLN A 1 90 ? 7.576 8.897 1.822 1.00 94.75 90 GLN A N 1
ATOM 717 C CA . GLN A 1 90 ? 8.143 8.051 2.878 1.00 94.75 90 GLN A CA 1
ATOM 718 C C . GLN A 1 90 ? 7.241 6.871 3.281 1.00 94.75 90 GLN A C 1
ATOM 720 O O . GLN A 1 90 ? 7.566 6.156 4.224 1.00 94.75 90 GLN A O 1
ATOM 725 N N . GLU A 1 91 ? 6.106 6.680 2.613 1.00 95.81 91 GLU A N 1
ATOM 726 C CA . GLU A 1 91 ? 5.188 5.564 2.863 1.00 95.81 91 GLU A CA 1
ATOM 727 C C . GLU A 1 91 ? 5.626 4.280 2.126 1.00 95.81 91 GLU A C 1
ATOM 729 O O . GLU A 1 91 ? 6.451 4.327 1.216 1.00 95.81 91 GLU A O 1
ATOM 734 N N . GLY A 1 92 ? 5.069 3.129 2.516 1.00 95.12 92 GLY A N 1
ATOM 735 C CA . GLY A 1 92 ? 5.301 1.824 1.876 1.00 95.12 92 GLY A CA 1
ATOM 736 C C . GLY A 1 92 ? 6.636 1.155 2.204 1.00 95.12 92 GLY A C 1
ATOM 737 O O . GLY A 1 92 ? 7.296 1.489 3.194 1.00 95.12 92 GLY A O 1
ATOM 738 N N . VAL A 1 93 ? 7.011 0.182 1.374 1.00 97.62 93 VAL A N 1
ATOM 739 C CA . VAL A 1 93 ? 8.160 -0.712 1.586 1.00 97.62 93 VAL A CA 1
ATOM 740 C C . VAL A 1 93 ? 9.428 -0.055 1.067 1.00 97.62 93 VAL A C 1
ATOM 742 O O . VAL A 1 93 ? 9.438 0.442 -0.053 1.00 97.62 93 VAL A O 1
ATOM 745 N N . VAL A 1 94 ? 10.490 -0.053 1.873 1.00 97.19 94 VAL A N 1
ATOM 746 C CA . VAL A 1 94 ? 11.824 0.387 1.442 1.00 97.19 94 VAL A CA 1
ATOM 747 C C . VAL A 1 94 ? 12.462 -0.712 0.603 1.00 97.19 94 VAL A C 1
ATOM 749 O O . VAL A 1 94 ? 12.465 -1.864 1.026 1.00 97.19 94 VAL A O 1
ATOM 752 N N . VAL A 1 95 ? 13.021 -0.337 -0.542 1.00 96.88 95 VAL A N 1
ATOM 753 C CA . VAL A 1 95 ? 13.741 -1.232 -1.450 1.00 96.88 95 VAL A CA 1
ATOM 754 C C . VAL A 1 95 ? 15.076 -0.613 -1.855 1.00 96.88 95 VAL A C 1
ATOM 756 O O . VAL A 1 95 ? 15.223 0.614 -1.850 1.00 96.88 95 VAL A O 1
ATOM 759 N N . ASP A 1 96 ? 16.031 -1.468 -2.195 1.00 95.00 96 ASP A N 1
ATOM 760 C CA . ASP A 1 96 ? 17.291 -1.090 -2.832 1.00 95.00 96 ASP A CA 1
ATOM 761 C C . ASP A 1 96 ? 17.107 -1.146 -4.353 1.00 95.00 96 ASP A C 1
ATOM 763 O O . ASP A 1 96 ? 16.872 -2.209 -4.924 1.00 95.00 96 ASP A O 1
ATOM 767 N N . SER A 1 97 ? 17.080 0.023 -4.981 1.00 91.44 97 SER A N 1
ATOM 768 C CA . SER A 1 97 ? 16.759 0.228 -6.387 1.00 91.44 97 SER A CA 1
ATOM 769 C C . SER A 1 97 ? 18.007 0.520 -7.202 1.00 91.44 97 SER A C 1
ATOM 771 O O . SER A 1 97 ? 18.782 1.416 -6.867 1.00 91.44 97 SER A O 1
ATOM 773 N N . ASP A 1 98 ? 18.120 -0.141 -8.351 1.00 87.06 98 ASP A N 1
ATOM 774 C CA . ASP A 1 98 ? 19.264 -0.002 -9.256 1.00 87.06 98 ASP A CA 1
ATOM 775 C C . ASP A 1 98 ? 19.493 1.450 -9.722 1.00 87.06 98 ASP A C 1
ATOM 777 O O . ASP A 1 98 ? 20.634 1.904 -9.841 1.00 87.06 98 ASP A O 1
ATOM 781 N N . ASP A 1 99 ? 18.411 2.199 -9.964 1.00 86.88 99 ASP A N 1
ATOM 782 C CA . ASP A 1 99 ? 18.466 3.559 -10.518 1.00 86.88 99 ASP A CA 1
ATOM 783 C C . ASP A 1 99 ? 18.574 4.654 -9.444 1.00 86.88 99 ASP A C 1
ATOM 785 O O . ASP A 1 99 ? 19.063 5.759 -9.713 1.00 86.88 99 ASP A O 1
ATOM 789 N N . TYR A 1 100 ? 18.088 4.380 -8.230 1.00 87.25 100 TYR A N 1
ATOM 790 C CA . TYR A 1 100 ? 17.857 5.402 -7.202 1.00 87.25 100 TYR A CA 1
ATOM 791 C C . TYR A 1 100 ? 18.505 5.099 -5.847 1.00 87.25 100 TYR A C 1
ATOM 793 O O . TYR A 1 100 ? 18.356 5.918 -4.929 1.00 87.25 100 TYR A O 1
ATOM 801 N N . ASP A 1 101 ? 19.262 3.999 -5.731 1.00 86.31 101 ASP A N 1
ATOM 802 C CA . ASP A 1 101 ? 19.794 3.485 -4.465 1.00 86.31 101 ASP A CA 1
ATOM 803 C C . ASP A 1 101 ? 18.597 3.226 -3.530 1.00 86.31 101 ASP A C 1
ATOM 805 O O . ASP A 1 101 ? 17.736 2.417 -3.852 1.00 86.31 101 ASP A O 1
ATOM 809 N N . ILE A 1 102 ? 18.399 3.965 -2.440 1.00 91.81 102 ILE A N 1
ATOM 810 C CA . ILE A 1 102 ? 17.207 3.745 -1.602 1.00 91.81 102 ILE A CA 1
ATOM 811 C C . ILE A 1 102 ? 15.933 4.313 -2.263 1.00 91.81 102 ILE A C 1
ATOM 813 O O . ILE A 1 102 ? 15.822 5.522 -2.507 1.00 91.81 102 ILE A O 1
ATOM 817 N N . ALA A 1 103 ? 14.921 3.464 -2.451 1.00 95.81 103 ALA A N 1
ATOM 818 C CA . ALA A 1 103 ? 13.592 3.830 -2.939 1.00 95.81 103 ALA A CA 1
ATOM 819 C C . ALA A 1 103 ? 12.473 3.222 -2.075 1.00 95.81 103 ALA A C 1
ATOM 821 O O . ALA A 1 103 ? 12.718 2.501 -1.105 1.00 95.81 103 ALA A O 1
ATOM 822 N N . ARG A 1 104 ? 11.220 3.558 -2.394 1.00 97.50 104 ARG A N 1
ATOM 823 C CA . ARG A 1 104 ? 10.026 3.002 -1.7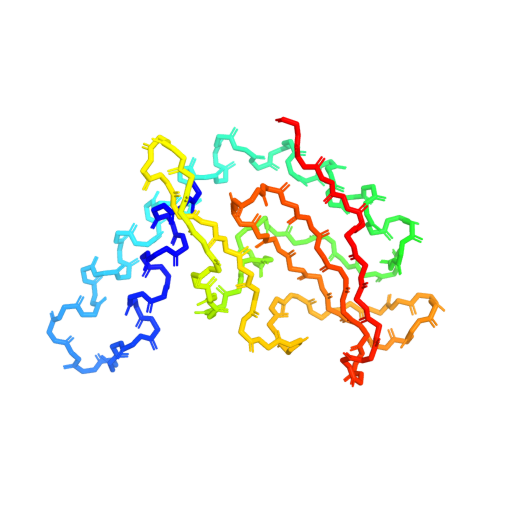53 1.00 97.50 104 ARG A CA 1
ATOM 824 C C . ARG A 1 104 ? 8.977 2.581 -2.767 1.00 97.50 104 ARG A C 1
ATOM 826 O O . ARG A 1 104 ? 8.696 3.336 -3.693 1.00 97.50 104 ARG A O 1
ATOM 833 N N . LEU A 1 105 ? 8.360 1.424 -2.545 1.00 98.19 105 LEU A N 1
ATOM 834 C CA . LEU A 1 105 ? 7.221 0.927 -3.315 1.00 98.19 105 LEU A CA 1
ATOM 835 C C . LEU A 1 105 ? 5.932 1.028 -2.497 1.00 98.19 105 LEU A C 1
ATOM 837 O O . LEU A 1 105 ? 5.882 0.615 -1.335 1.00 98.19 105 LEU A O 1
ATOM 841 N N . VAL A 1 106 ? 4.875 1.555 -3.120 1.00 98.25 106 VAL A N 1
ATOM 842 C CA . VAL A 1 106 ? 3.562 1.730 -2.485 1.00 98.25 106 VAL A CA 1
ATOM 843 C C . VAL A 1 106 ? 2.437 1.250 -3.395 1.00 98.25 106 VAL A C 1
ATOM 845 O O . VAL A 1 106 ? 2.352 1.664 -4.550 1.00 98.25 106 VAL A O 1
ATOM 848 N N . LEU A 1 107 ? 1.519 0.448 -2.855 1.00 98.31 107 LEU A N 1
ATOM 849 C CA . LEU A 1 107 ? 0.265 0.067 -3.500 1.00 98.31 107 LEU A CA 1
ATOM 850 C C . LEU A 1 107 ? -0.818 1.115 -3.210 1.00 98.31 107 LEU A C 1
ATOM 852 O O . LEU A 1 107 ? -1.137 1.402 -2.056 1.00 98.31 107 LEU A O 1
ATOM 856 N N . ILE A 1 108 ? -1.410 1.692 -4.254 1.00 97.94 108 ILE A N 1
ATOM 857 C CA . ILE A 1 108 ? -2.461 2.713 -4.159 1.00 97.94 108 ILE A CA 1
ATOM 858 C C . ILE A 1 108 ? -3.792 2.122 -4.633 1.00 97.94 108 ILE A C 1
ATOM 860 O O . ILE A 1 108 ? -3.807 1.455 -5.666 1.00 97.94 108 ILE A O 1
ATOM 864 N N . PRO A 1 109 ? -4.918 2.352 -3.924 1.00 96.12 109 PRO A N 1
ATOM 865 C CA . PRO A 1 109 ? -6.105 1.519 -4.083 1.00 96.12 109 PRO A CA 1
ATOM 866 C C . PRO A 1 109 ? -7.084 1.913 -5.196 1.00 96.12 109 PRO A C 1
ATOM 868 O O . PRO A 1 109 ? -7.904 1.089 -5.596 1.00 96.12 109 PRO A O 1
ATOM 871 N N . ASN A 1 110 ? -7.090 3.171 -5.646 1.00 96.31 110 ASN A N 1
ATOM 872 C CA . ASN A 1 110 ? -8.027 3.629 -6.675 1.00 96.31 110 ASN A CA 1
ATOM 873 C C . ASN A 1 110 ? -7.518 4.907 -7.378 1.00 96.31 110 ASN A C 1
ATOM 875 O O . ASN A 1 110 ? -7.432 5.945 -6.719 1.00 96.31 110 ASN A O 1
ATOM 879 N N . PRO A 1 111 ? -7.208 4.865 -8.689 1.00 95.88 111 PRO A N 1
ATOM 880 C CA . PRO A 1 111 ? -7.022 3.641 -9.472 1.00 95.88 111 PRO A CA 1
ATOM 881 C C . PRO A 1 111 ? -5.892 2.778 -8.891 1.00 95.88 111 PRO A C 1
ATOM 883 O O . PRO A 1 111 ? -4.914 3.312 -8.361 1.00 95.88 111 PRO A O 1
ATOM 886 N N . THR A 1 112 ? -6.059 1.457 -8.977 1.00 97.12 112 THR A N 1
ATOM 887 C CA . THR A 1 112 ? -5.102 0.475 -8.455 1.00 97.12 112 THR A CA 1
ATOM 888 C C . THR A 1 112 ? -3.769 0.585 -9.185 1.00 97.12 112 THR A C 1
ATOM 890 O O . THR A 1 112 ? -3.733 0.417 -10.402 1.00 97.12 112 THR A O 1
ATOM 893 N N . ARG A 1 113 ? -2.680 0.870 -8.470 1.00 97.94 113 ARG A N 1
ATOM 894 C CA . ARG A 1 113 ? -1.337 1.013 -9.058 1.00 97.94 113 ARG A CA 1
ATOM 895 C C . ARG A 1 113 ? -0.242 0.828 -8.017 1.00 97.94 113 ARG A C 1
ATOM 897 O O . ARG A 1 113 ? -0.489 1.064 -6.836 1.00 97.94 113 ARG A O 1
ATOM 904 N N . ILE A 1 114 ? 0.950 0.447 -8.462 1.00 98.50 114 ILE A N 1
ATOM 905 C CA . ILE A 1 114 ? 2.164 0.428 -7.644 1.00 98.50 114 ILE A CA 1
ATOM 906 C C . ILE A 1 114 ? 3.019 1.609 -8.080 1.00 98.50 114 ILE A C 1
ATOM 908 O O . ILE A 1 114 ? 3.239 1.813 -9.275 1.00 98.50 114 ILE A O 1
ATOM 912 N N . VAL A 1 115 ? 3.474 2.388 -7.106 1.00 98.06 115 VAL A N 1
ATOM 913 C CA . VAL A 1 115 ? 4.258 3.600 -7.335 1.00 98.06 115 VAL A CA 1
ATOM 914 C C . VAL A 1 115 ? 5.610 3.467 -6.657 1.00 98.06 115 VAL A C 1
ATOM 916 O O . VAL A 1 115 ? 5.674 3.102 -5.482 1.00 98.06 115 VAL A O 1
ATOM 919 N N . LEU A 1 116 ? 6.666 3.790 -7.399 1.00 97.62 116 LEU A N 1
ATOM 920 C CA . LEU A 1 116 ? 8.027 3.915 -6.900 1.00 97.62 116 LEU A CA 1
ATOM 921 C C . LEU A 1 116 ? 8.317 5.374 -6.548 1.00 97.62 116 LEU A C 1
ATOM 923 O O . LEU A 1 116 ? 8.043 6.281 -7.335 1.00 97.62 116 LEU A O 1
ATOM 927 N N . PHE A 1 117 ? 8.906 5.591 -5.376 1.00 96.88 117 PHE A N 1
ATOM 928 C CA . PHE A 1 117 ? 9.420 6.878 -4.922 1.00 96.88 117 PHE A CA 1
ATOM 929 C C . PHE A 1 117 ? 10.915 6.776 -4.634 1.00 96.88 117 PHE A C 1
ATOM 931 O O . PHE A 1 117 ? 11.327 5.945 -3.829 1.00 96.88 117 PHE A O 1
ATOM 938 N N . ALA A 1 118 ? 11.732 7.652 -5.218 1.00 94.00 118 ALA A N 1
ATOM 939 C CA . ALA A 1 118 ? 13.128 7.773 -4.792 1.00 94.00 118 ALA A CA 1
ATOM 940 C C . ALA A 1 118 ? 13.222 8.409 -3.392 1.00 94.00 118 ALA A C 1
ATOM 942 O O . ALA A 1 118 ? 12.345 9.182 -2.992 1.00 94.00 118 ALA A O 1
ATOM 943 N N . LYS A 1 119 ? 14.317 8.152 -2.660 1.00 90.12 119 LYS A N 1
ATOM 944 C CA . LYS A 1 119 ? 14.531 8.666 -1.288 1.00 90.12 119 LYS A CA 1
ATOM 945 C C . LYS A 1 119 ? 14.377 10.177 -1.107 1.00 90.12 119 LYS A C 1
ATOM 947 O O . LYS A 1 119 ? 14.105 10.618 0.006 1.00 90.12 119 LYS A O 1
ATOM 952 N N . ASP A 1 120 ? 14.585 10.973 -2.155 1.00 87.44 120 ASP A N 1
ATOM 953 C CA . ASP A 1 120 ? 14.489 12.435 -2.097 1.00 87.44 120 ASP A CA 1
ATOM 954 C C . ASP A 1 120 ? 13.099 12.981 -2.469 1.00 87.44 120 ASP A C 1
ATOM 956 O O . ASP A 1 120 ? 12.885 14.195 -2.433 1.00 87.44 120 ASP A O 1
ATOM 960 N N . GLY A 1 121 ? 12.164 12.097 -2.833 1.00 87.06 121 GLY A N 1
ATOM 961 C CA . GLY A 1 121 ? 10.807 12.436 -3.250 1.00 87.06 121 GLY A CA 1
ATOM 962 C C . GLY A 1 121 ? 10.715 13.184 -4.584 1.00 87.06 121 GLY A C 1
ATOM 963 O O . GLY A 1 121 ? 9.619 13.599 -4.961 1.00 87.06 121 GLY A O 1
ATOM 964 N N . LYS A 1 122 ? 11.828 13.386 -5.303 1.00 88.81 122 LYS A N 1
ATOM 965 C CA . LYS A 1 122 ? 11.833 14.098 -6.593 1.00 88.81 122 LYS A CA 1
ATOM 966 C C . LYS A 1 122 ? 11.471 13.196 -7.758 1.00 88.81 122 LYS A C 1
ATOM 968 O O . LYS A 1 122 ? 10.991 13.694 -8.774 1.00 88.81 122 LYS A O 1
ATOM 973 N N . HIS A 1 123 ? 11.711 11.896 -7.616 1.00 93.12 123 HIS A N 1
ATOM 974 C CA . HIS A 1 123 ? 11.298 10.904 -8.592 1.00 93.12 123 HIS A CA 1
ATOM 975 C C . HIS A 1 123 ? 10.099 10.109 -8.076 1.00 93.12 123 HIS A C 1
ATOM 977 O O . HIS A 1 123 ? 10.108 9.602 -6.951 1.00 93.12 123 HIS A O 1
ATOM 983 N N . ARG A 1 124 ? 9.079 10.032 -8.930 1.00 95.19 124 ARG A N 1
ATOM 984 C CA . ARG A 1 124 ? 7.847 9.279 -8.730 1.00 95.19 124 ARG A CA 1
ATOM 985 C C . ARG A 1 124 ? 7.450 8.651 -10.058 1.00 95.19 124 ARG A C 1
ATOM 987 O O . ARG A 1 124 ? 7.234 9.386 -11.023 1.00 95.19 124 ARG A O 1
ATOM 994 N N . GLU A 1 125 ? 7.286 7.337 -10.077 1.00 95.62 125 GLU A N 1
ATOM 995 C CA . GLU A 1 125 ? 6.877 6.586 -11.265 1.00 95.62 125 GLU A CA 1
ATOM 996 C C . GLU A 1 125 ? 5.789 5.567 -10.920 1.00 95.62 125 GLU A C 1
ATOM 998 O O . GLU A 1 125 ? 5.905 4.821 -9.948 1.00 95.62 125 GLU A O 1
ATOM 1003 N N . ASP A 1 126 ? 4.740 5.515 -11.740 1.00 97.19 126 ASP A N 1
ATOM 1004 C CA . ASP A 1 126 ? 3.766 4.425 -11.710 1.00 97.19 126 ASP A CA 1
ATOM 1005 C C . ASP A 1 126 ? 4.389 3.209 -12.420 1.00 97.19 126 ASP A C 1
ATOM 1007 O O . ASP A 1 126 ? 4.327 3.086 -13.644 1.00 97.19 126 ASP A O 1
ATOM 1011 N N . VAL A 1 127 ? 5.018 2.318 -11.652 1.00 97.31 127 VAL A N 1
ATOM 1012 C CA . VAL A 1 127 ? 5.749 1.146 -12.178 1.00 97.31 127 VAL A CA 1
ATOM 1013 C C . VAL A 1 127 ? 4.823 -0.003 -12.581 1.00 97.31 127 VAL A C 1
ATOM 1015 O O . VAL A 1 127 ? 5.205 -0.881 -13.354 1.00 97.31 127 VAL A O 1
ATOM 1018 N N . TRP A 1 128 ? 3.578 0.018 -12.100 1.00 98.31 128 TRP A N 1
ATOM 1019 C CA . TRP A 1 128 ? 2.523 -0.892 -12.531 1.00 98.31 128 TRP A CA 1
ATOM 1020 C C . TRP A 1 128 ? 1.138 -0.267 -12.335 1.00 98.31 128 TRP A C 1
ATOM 1022 O O . TRP A 1 128 ? 0.891 0.420 -11.345 1.00 98.31 128 TRP A O 1
ATOM 1032 N N . ALA A 1 129 ? 0.209 -0.558 -13.247 1.00 97.00 129 ALA A N 1
ATOM 1033 C CA . ALA A 1 129 ? -1.192 -0.156 -13.150 1.00 97.00 129 ALA A CA 1
ATOM 1034 C C . ALA A 1 129 ? -2.114 -1.375 -13.275 1.00 97.00 129 ALA A C 1
ATOM 1036 O O . ALA A 1 129 ? -2.017 -2.151 -14.231 1.00 97.00 129 ALA A O 1
ATOM 1037 N N . GLY A 1 130 ? -3.028 -1.514 -12.317 1.00 89.56 130 GLY A N 1
ATOM 1038 C CA . GLY A 1 130 ? -4.075 -2.525 -12.332 1.00 89.56 130 GLY A CA 1
ATOM 1039 C C . GLY A 1 130 ? -5.102 -2.240 -13.421 1.00 89.56 130 GLY A C 1
ATOM 1040 O O . GLY A 1 130 ? -5.451 -1.084 -13.671 1.00 89.56 130 GLY A O 1
ATOM 1041 N N . LYS A 1 131 ? -5.567 -3.305 -14.073 1.00 71.56 131 LYS A N 1
ATOM 1042 C CA . LYS A 1 131 ? -6.643 -3.250 -15.069 1.00 71.56 131 LYS A CA 1
ATOM 1043 C C . LYS A 1 131 ? -8.003 -3.494 -14.434 1.00 71.56 131 LYS A C 1
ATOM 1045 O O . LYS A 1 131 ? -8.065 -4.301 -13.481 1.00 71.56 131 LYS A O 1
#

Sequence (131 aa):
MITLVEKKMELGRLSYSDASYDEVEEELHDLEDAFVDKYGGYLETVFEGVHDKHCPDSDVLLPTAYLANKYLKTGQKKDGSFEYDVASYQEGVVVDSDDYDIARLVLIPNPTRIVLFAKDGKHREDVWAGK

Radius of gyration: 15.04 Å; Cα contacts (8 Å, |Δi|>4): 213; chains: 1; bounding box: 40×29×40 Å

Mean predicted aligned error: 2.96 Å

pLDDT: mean 95.75, std 3.52, range [71.56, 98.5]

Foldseek 3Di:
DLVLLVLLLVLVVDDPPDPCNVVSVVVNVVVLVVCCVVCFVVVQVVQCVLCVPWFVVDDDDTLVQQAFSDWDFPDADPVRDTFIDGPDQPTGDWGQTPVQGIKHWHFGVVQTFIWIAHPVRPDIDRSGGDD

Secondary structure (DSSP, 8-state):
-HHHHHHHHHHTTS-TTSTTHHHHHHHHHHHHHHHHHHHHHHHHHHHHHHHHHH-TTSPP--GGGGB-S-EEEEEE-TTSPEEEEES-TT-SEEEEETTTEEEEEEEEETTEEEEEEETTSS-EEEEEE--